Protein AF-A0A564Z8W0-F1 (afdb_monomer)

InterPro domains:
  IPR002129 Pyridoxal phosphate-dependent decarboxylase, major domain [PF00282] (2-119)
  IPR010977 Aromatic-L-amino-acid decarboxylase [PR00800] (13-31)
  IPR010977 Aromatic-L-amino-acid decarboxylase [PR00800] (32-51)
  IPR010977 Aromatic-L-amino-acid decarboxylase [PR00800] (58-78)
  IPR010977 Aromatic-L-amino-acid decarboxylase [PTHR11999] (2-118)
  IPR015421 Pyridoxal phosphate-dependent transferase, major domain [G3DSA:3.40.640.10] (1-120)
  IPR015424 Pyridoxal phosphate-dependent transferase [SSF53383] (3-118)

Mean predicted aligned error: 4.99 Å

Structure (mmCIF, N/CA/C/O backbone):
data_AF-A0A564Z8W0-F1
#
_entry.id   AF-A0A564Z8W0-F1
#
loop_
_atom_site.group_PDB
_atom_site.id
_atom_site.type_symbol
_atom_site.label_atom_id
_atom_site.label_alt_id
_atom_site.label_comp_id
_atom_site.label_asym_id
_atom_site.label_entity_id
_atom_site.label_seq_id
_atom_site.pdbx_PDB_ins_code
_atom_site.Cartn_x
_atom_site.Cartn_y
_atom_site.Cartn_z
_atom_site.occupancy
_atom_site.B_iso_or_equiv
_atom_site.auth_seq_id
_atom_site.auth_comp_id
_atom_site.auth_asym_id
_atom_site.auth_atom_id
_atom_site.pdbx_PDB_model_num
ATOM 1 N N . MET A 1 1 ? 12.870 -10.697 -5.548 1.00 51.97 1 MET A N 1
ATOM 2 C CA . MET A 1 1 ? 14.106 -10.660 -6.359 1.00 51.97 1 MET A CA 1
ATOM 3 C C . MET A 1 1 ? 13.708 -10.503 -7.812 1.00 51.97 1 MET A C 1
ATOM 5 O O . MET A 1 1 ? 12.749 -11.142 -8.235 1.00 51.97 1 MET A O 1
ATOM 9 N N . ALA A 1 2 ? 14.369 -9.598 -8.530 1.00 66.94 2 ALA A N 1
ATOM 10 C CA . ALA A 1 2 ? 14.148 -9.385 -9.953 1.00 66.94 2 ALA A CA 1
ATOM 11 C C . ALA A 1 2 ? 14.567 -10.643 -10.729 1.00 66.94 2 ALA A C 1
ATOM 13 O O . ALA A 1 2 ? 15.751 -10.942 -10.829 1.00 66.94 2 ALA A O 1
ATOM 14 N N . ASN A 1 3 ? 13.595 -11.393 -11.253 1.00 87.81 3 ASN A N 1
ATOM 15 C CA . ASN A 1 3 ? 13.844 -12.664 -11.947 1.00 87.81 3 ASN A CA 1
ATOM 16 C C . ASN A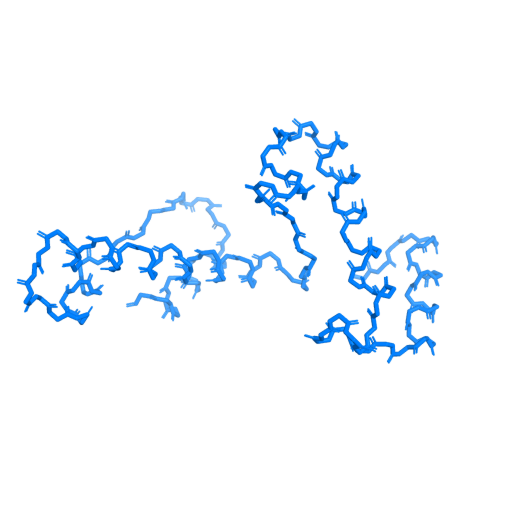 1 3 ? 13.816 -12.526 -13.480 1.00 87.81 3 ASN A C 1
A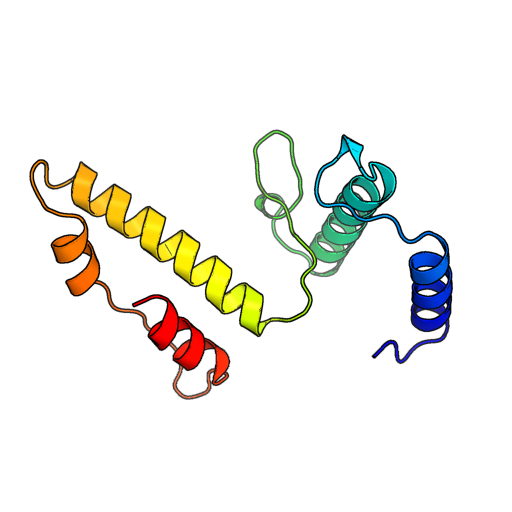TOM 18 O O . ASN A 1 3 ? 13.776 -13.525 -14.192 1.00 87.81 3 ASN A O 1
ATOM 22 N N . SER A 1 4 ? 13.811 -11.297 -13.999 1.00 95.81 4 SER A N 1
ATOM 23 C CA . SER A 1 4 ? 13.857 -11.012 -15.433 1.00 95.81 4 SER A CA 1
ATOM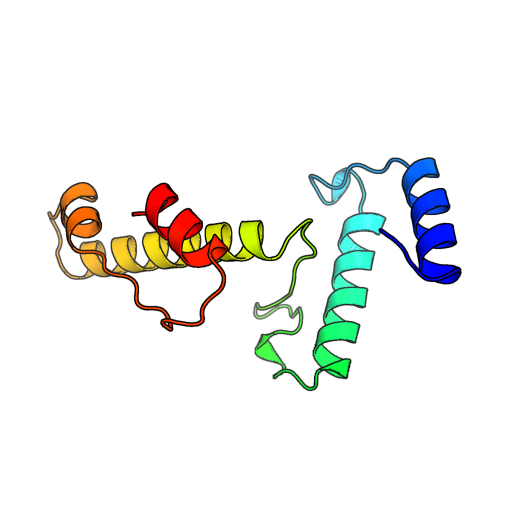 24 C C . SER A 1 4 ? 14.987 -10.034 -15.745 1.00 95.81 4 SER A C 1
ATOM 26 O O . SER A 1 4 ? 15.262 -9.128 -14.959 1.00 95.81 4 SER A O 1
ATOM 28 N N . TYR A 1 5 ? 15.623 -10.191 -16.910 1.00 96.19 5 TYR A N 1
ATOM 29 C CA . TYR A 1 5 ? 16.673 -9.283 -17.386 1.00 96.19 5 TYR A CA 1
ATOM 30 C C . TYR A 1 5 ? 16.307 -7.790 -17.277 1.00 96.19 5 TYR A C 1
ATOM 32 O O . TYR A 1 5 ? 17.097 -7.049 -16.693 1.00 96.19 5 TYR A O 1
ATOM 40 N N . PRO A 1 6 ? 15.125 -7.321 -17.740 1.00 95.75 6 PRO A N 1
ATOM 41 C CA . PRO A 1 6 ? 14.767 -5.909 -17.601 1.00 95.75 6 PRO A CA 1
ATOM 42 C C . PRO A 1 6 ? 14.630 -5.467 -16.140 1.00 95.75 6 PRO A C 1
ATOM 44 O O . PRO A 1 6 ? 15.027 -4.352 -15.812 1.00 95.75 6 PRO A O 1
ATOM 47 N N . ALA A 1 7 ? 14.124 -6.328 -15.251 1.00 93.88 7 ALA A N 1
ATOM 48 C CA . ALA A 1 7 ? 14.005 -5.995 -13.835 1.00 93.88 7 ALA A CA 1
ATOM 49 C C . ALA A 1 7 ? 15.381 -5.894 -13.155 1.00 93.88 7 ALA A C 1
ATOM 51 O O . ALA A 1 7 ? 15.589 -4.999 -12.344 1.00 93.88 7 ALA A O 1
ATOM 52 N N . VAL A 1 8 ? 16.335 -6.758 -13.521 1.00 95.25 8 VAL A N 1
ATOM 53 C CA . VAL A 1 8 ? 17.717 -6.687 -13.014 1.00 95.25 8 VAL A CA 1
ATOM 54 C C . VAL A 1 8 ? 18.405 -5.404 -13.486 1.00 95.25 8 VAL A C 1
ATOM 56 O O . VAL A 1 8 ? 19.016 -4.704 -12.685 1.00 95.25 8 VAL A O 1
ATOM 59 N N . CYS A 1 9 ? 18.277 -5.044 -14.768 1.00 95.69 9 CYS A N 1
ATOM 60 C CA . CYS A 1 9 ? 18.831 -3.788 -15.280 1.00 95.69 9 CYS A CA 1
ATOM 61 C C . CYS A 1 9 ? 18.210 -2.560 -14.597 1.00 95.69 9 CYS A C 1
ATOM 63 O O . CYS A 1 9 ? 18.934 -1.630 -14.243 1.00 95.69 9 CYS A O 1
ATOM 65 N N . ALA A 1 10 ? 16.890 -2.563 -14.385 1.00 92.62 10 ALA A N 1
ATOM 66 C CA . ALA A 1 10 ? 16.201 -1.490 -13.674 1.00 92.62 10 ALA A CA 1
ATOM 67 C C . ALA A 1 10 ? 16.694 -1.352 -12.225 1.00 92.62 10 ALA A C 1
ATOM 69 O O . ALA A 1 10 ? 16.921 -0.233 -11.772 1.00 92.62 10 ALA A O 1
ATOM 70 N N . ASP A 1 11 ? 16.923 -2.468 -11.526 1.00 92.56 11 ASP A N 1
ATOM 71 C CA . ASP A 1 11 ? 17.442 -2.479 -10.154 1.00 92.56 11 ASP A CA 1
ATOM 72 C C . ASP A 1 11 ? 18.877 -1.925 -10.064 1.00 92.56 11 ASP A C 1
ATOM 74 O O . ASP A 1 11 ? 19.178 -1.104 -9.195 1.00 92.56 11 ASP A O 1
ATOM 78 N N . ILE A 1 12 ? 19.748 -2.282 -11.020 1.00 94.62 12 ILE A N 1
ATOM 79 C CA . ILE A 1 12 ? 21.111 -1.729 -11.130 1.00 94.62 12 ILE A CA 1
ATOM 80 C C . ILE A 1 12 ? 21.063 -0.208 -11.328 1.00 94.62 12 ILE A C 1
ATOM 82 O O . ILE A 1 12 ? 21.777 0.529 -10.645 1.00 94.62 12 ILE A O 1
ATOM 86 N N . ILE A 1 13 ? 20.214 0.273 -12.241 1.00 92.62 13 ILE A N 1
ATOM 87 C CA . ILE A 1 13 ? 20.076 1.708 -12.528 1.00 92.62 13 ILE A CA 1
ATOM 88 C C . ILE A 1 13 ? 19.481 2.448 -11.324 1.00 92.62 13 ILE A C 1
ATOM 90 O O . ILE A 1 13 ? 20.021 3.476 -10.915 1.00 92.62 13 ILE A O 1
ATOM 94 N N . GLY A 1 14 ? 18.414 1.926 -10.715 1.00 89.62 14 GLY A N 1
ATOM 95 C CA . GLY A 1 14 ? 17.799 2.520 -9.525 1.00 89.62 14 GLY A CA 1
ATOM 96 C C . GLY A 1 14 ? 18.789 2.630 -8.362 1.00 89.62 14 GLY A C 1
ATOM 97 O O . GLY A 1 14 ? 18.921 3.690 -7.745 1.00 89.62 14 GLY A O 1
ATOM 98 N N . SER A 1 15 ? 19.574 1.573 -8.141 1.00 89.69 15 SER A N 1
ATOM 99 C CA . SER A 1 15 ? 20.642 1.535 -7.137 1.00 89.69 15 SER A CA 1
ATOM 100 C C . SER A 1 15 ? 21.797 2.497 -7.428 1.00 89.69 15 SER A C 1
ATOM 102 O O . SER A 1 15 ? 22.487 2.913 -6.494 1.00 89.69 15 SER A O 1
ATOM 104 N N . ALA A 1 16 ? 22.028 2.859 -8.694 1.00 92.44 16 ALA A N 1
ATOM 105 C CA . ALA A 1 16 ? 23.021 3.857 -9.084 1.00 92.44 16 ALA A CA 1
ATOM 106 C C . ALA A 1 16 ? 22.517 5.293 -8.862 1.00 92.44 16 ALA A C 1
ATOM 108 O O . ALA A 1 16 ? 23.279 6.137 -8.395 1.00 92.44 16 ALA A O 1
ATOM 109 N N . ILE A 1 17 ? 21.235 5.562 -9.143 1.00 88.50 17 ILE A N 1
ATOM 110 C CA . ILE A 1 17 ? 20.613 6.883 -8.943 1.00 88.50 17 ILE A CA 1
ATOM 111 C C . ILE A 1 17 ? 20.524 7.229 -7.450 1.00 88.50 17 ILE A C 1
ATOM 113 O O . ILE A 1 17 ? 20.740 8.381 -7.078 1.00 88.50 17 ILE A O 1
ATOM 117 N N . ARG A 1 18 ? 20.213 6.246 -6.590 1.00 81.25 18 ARG A N 1
ATOM 118 C CA . ARG A 1 18 ? 20.085 6.413 -5.124 1.00 81.25 18 ARG A CA 1
ATOM 119 C C . ARG A 1 18 ? 19.155 7.559 -4.698 1.00 81.25 18 ARG A C 1
ATOM 121 O O . ARG A 1 18 ? 19.357 8.178 -3.654 1.00 81.25 18 ARG A O 1
ATOM 128 N N . GLY A 1 19 ? 18.128 7.845 -5.495 1.00 79.44 19 GLY A N 1
ATOM 129 C CA . GLY A 1 19 ? 17.112 8.835 -5.152 1.00 79.44 19 GLY A CA 1
ATOM 130 C C . GLY A 1 19 ? 16.254 8.331 -3.996 1.00 79.44 19 GLY A C 1
ATOM 131 O O . GLY A 1 19 ? 15.634 7.278 -4.106 1.00 79.44 19 GLY A O 1
ATOM 132 N N . MET A 1 20 ? 16.201 9.071 -2.890 1.00 84.38 20 MET A N 1
ATOM 133 C CA . MET A 1 20 ? 15.274 8.769 -1.799 1.00 84.38 20 MET A CA 1
ATOM 134 C C . MET A 1 20 ? 14.014 9.619 -1.959 1.00 84.38 20 MET A C 1
ATOM 136 O O . MET A 1 20 ? 14.052 10.825 -1.739 1.00 84.38 20 MET A O 1
ATOM 140 N N . GLY A 1 21 ? 12.904 9.001 -2.364 1.00 85.31 21 GLY A N 1
ATOM 141 C CA . GLY A 1 21 ? 11.644 9.680 -2.689 1.00 85.31 21 GLY A CA 1
ATOM 142 C C . GLY A 1 21 ? 10.697 9.888 -1.505 1.00 85.31 21 GLY A C 1
ATOM 143 O O . GLY A 1 21 ? 9.506 9.638 -1.644 1.00 85.31 21 GLY A O 1
ATOM 144 N N . PHE A 1 22 ? 11.187 10.319 -0.335 1.00 88.69 22 PHE A N 1
ATOM 145 C CA . PHE A 1 22 ? 10.311 10.544 0.835 1.00 88.69 22 PHE A CA 1
ATOM 146 C C . PHE A 1 22 ? 9.345 11.719 0.631 1.00 88.69 22 PHE A C 1
ATOM 148 O O . PHE A 1 22 ? 8.270 11.772 1.222 1.00 88.69 22 PHE A O 1
ATOM 155 N N . THR A 1 23 ? 9.759 12.687 -0.185 1.00 91.06 23 THR A N 1
ATOM 156 C CA . THR A 1 23 ? 8.948 13.824 -0.624 1.00 91.06 23 THR A CA 1
ATOM 157 C C . THR A 1 23 ? 9.109 14.007 -2.128 1.00 91.06 23 THR A C 1
ATOM 159 O O . THR A 1 23 ? 10.150 13.656 -2.692 1.00 91.06 23 THR A O 1
ATOM 162 N N . TRP A 1 24 ? 8.130 14.635 -2.780 1.00 91.25 24 TRP A N 1
ATOM 163 C CA . TRP A 1 24 ? 8.247 14.947 -4.206 1.00 91.25 24 TRP A CA 1
ATOM 164 C C . TRP A 1 24 ? 9.514 15.767 -4.505 1.00 91.25 24 TRP A C 1
ATOM 166 O O . TRP A 1 24 ? 10.265 15.427 -5.409 1.00 91.25 24 TRP A O 1
ATOM 176 N N . ALA A 1 25 ? 9.832 16.771 -3.678 1.00 91.81 25 ALA A N 1
ATOM 177 C CA . ALA A 1 25 ? 11.012 17.620 -3.872 1.00 91.81 25 ALA A CA 1
ATOM 178 C C . ALA A 1 25 ? 12.349 16.856 -3.775 1.00 91.81 25 ALA A C 1
ATOM 180 O O . ALA A 1 25 ? 13.329 17.264 -4.390 1.00 91.81 25 ALA A O 1
ATOM 181 N N . SER A 1 26 ? 12.400 15.752 -3.020 1.00 91.00 26 SER A N 1
ATOM 182 C CA . SER A 1 26 ? 13.622 14.948 -2.871 1.00 91.00 26 SER A CA 1
ATOM 183 C C . SER A 1 26 ? 13.944 14.083 -4.092 1.00 91.00 26 SER A C 1
ATOM 185 O O . SER A 1 26 ? 15.114 13.851 -4.388 1.00 91.00 26 SER A O 1
ATOM 187 N N . SER A 1 27 ? 12.926 13.622 -4.825 1.00 88.75 27 SER A N 1
ATOM 188 C CA . SER A 1 27 ? 13.115 12.900 -6.083 1.00 88.75 27 SER A CA 1
ATOM 189 C C . SER A 1 27 ? 11.826 12.928 -6.918 1.00 88.75 27 SER A C 1
ATOM 191 O O . SER A 1 27 ? 11.063 11.958 -6.885 1.00 88.75 27 SER A O 1
ATOM 193 N N . PRO A 1 28 ? 11.583 14.005 -7.694 1.00 91.50 28 PRO A N 1
ATOM 194 C CA . PRO A 1 28 ? 10.360 14.147 -8.490 1.00 91.50 28 PRO A CA 1
ATOM 195 C C . PRO A 1 28 ? 10.162 12.974 -9.451 1.00 91.50 28 PRO A C 1
ATOM 197 O O . PRO A 1 28 ? 9.077 12.411 -9.553 1.00 91.50 28 PRO A O 1
ATOM 200 N N . VAL A 1 29 ? 11.264 12.545 -10.076 1.00 90.94 29 VAL A N 1
ATOM 201 C CA . VAL A 1 29 ? 11.295 11.434 -11.034 1.00 90.94 29 VAL A CA 1
ATOM 202 C C . VAL A 1 29 ? 10.812 10.129 -10.403 1.00 90.94 29 VAL A C 1
ATOM 204 O O . VAL A 1 29 ? 10.078 9.392 -11.052 1.00 90.94 29 VAL A O 1
ATOM 207 N N . SER A 1 30 ? 11.181 9.842 -9.150 1.00 89.44 30 SER A N 1
ATOM 208 C CA . SER A 1 30 ? 10.761 8.599 -8.488 1.00 89.44 30 SER A CA 1
ATOM 209 C C . SER A 1 30 ? 9.248 8.580 -8.263 1.00 89.44 30 SER A C 1
ATOM 211 O O . SER A 1 30 ? 8.589 7.599 -8.596 1.00 89.44 30 SER A O 1
ATOM 213 N N . THR A 1 31 ? 8.686 9.687 -7.770 1.00 91.12 31 THR A N 1
ATOM 214 C CA . THR A 1 31 ? 7.245 9.808 -7.506 1.00 91.12 31 THR A CA 1
ATOM 215 C C . THR A 1 31 ? 6.416 9.829 -8.796 1.00 91.12 31 THR A C 1
ATOM 217 O O . THR A 1 31 ? 5.384 9.167 -8.879 1.00 91.12 31 THR A O 1
ATOM 220 N N . GLU A 1 32 ? 6.853 10.558 -9.826 1.00 93.50 32 GLU A N 1
ATOM 221 C CA . GLU A 1 32 ? 6.131 10.648 -11.104 1.00 93.50 32 GLU A CA 1
ATOM 222 C C . GLU A 1 32 ? 6.195 9.344 -11.906 1.00 93.50 32 GLU A C 1
ATOM 224 O O . GLU A 1 32 ? 5.206 8.942 -12.524 1.00 93.50 32 GLU A O 1
ATOM 229 N N . LEU A 1 33 ? 7.329 8.639 -11.871 1.00 93.62 33 LEU A N 1
ATOM 230 C CA . LEU A 1 33 ? 7.448 7.337 -12.521 1.00 93.62 33 LEU A CA 1
ATOM 231 C C . LEU A 1 33 ? 6.516 6.310 -11.870 1.00 93.62 33 LEU A C 1
ATOM 233 O O . LEU A 1 33 ? 5.823 5.576 -12.576 1.00 93.62 33 LEU A O 1
ATOM 237 N N . GLU A 1 34 ? 6.459 6.283 -10.539 1.00 93.94 34 GLU A N 1
ATOM 238 C CA . GLU A 1 34 ? 5.555 5.401 -9.801 1.00 93.94 34 GLU A CA 1
ATOM 239 C C . GLU A 1 34 ? 4.086 5.673 -10.152 1.00 93.94 34 GLU A C 1
ATOM 241 O O . GLU A 1 34 ? 3.342 4.736 -10.451 1.00 93.94 34 GLU A O 1
ATOM 246 N N . TYR A 1 35 ? 3.690 6.948 -10.219 1.00 93.19 35 TYR A N 1
ATOM 247 C CA . TYR A 1 35 ? 2.352 7.383 -10.633 1.00 93.19 35 TYR A CA 1
ATOM 248 C C . TYR A 1 35 ? 1.955 6.818 -12.008 1.00 93.19 35 TYR A C 1
ATOM 250 O O . TYR A 1 35 ? 0.860 6.282 -12.197 1.00 93.19 35 TYR A O 1
ATOM 258 N N . VAL A 1 36 ? 2.848 6.922 -12.997 1.00 95.12 36 VAL A N 1
ATOM 259 C CA . VAL A 1 36 ? 2.567 6.475 -14.370 1.00 95.12 36 VAL A CA 1
ATOM 260 C C . VAL A 1 36 ? 2.518 4.949 -14.458 1.00 95.12 36 VAL A C 1
ATOM 262 O O . VAL A 1 36 ? 1.582 4.394 -15.040 1.00 95.12 36 VAL A O 1
ATOM 265 N N . 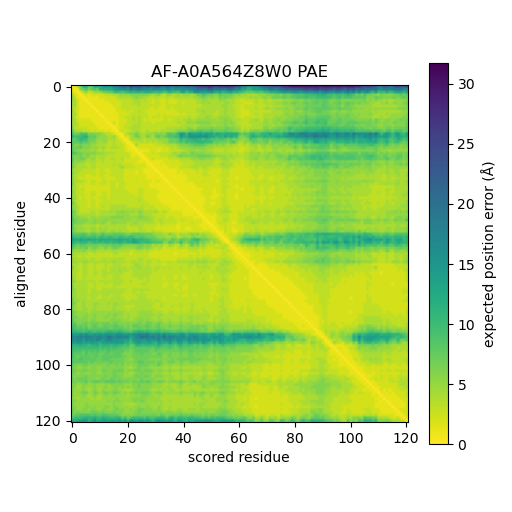VAL A 1 37 ? 3.492 4.260 -13.861 1.00 96.00 37 VAL A N 1
ATOM 266 C CA . VAL A 1 37 ? 3.610 2.796 -13.938 1.00 96.00 37 VAL A CA 1
ATOM 267 C C . VAL A 1 37 ? 2.457 2.100 -13.213 1.00 96.00 37 VAL A C 1
ATOM 269 O O . VAL A 1 37 ? 1.909 1.122 -13.723 1.00 96.00 37 VAL A O 1
ATOM 272 N N . THR A 1 38 ? 2.029 2.613 -12.060 1.00 95.81 38 THR A N 1
ATOM 273 C CA . THR A 1 38 ? 0.872 2.069 -11.327 1.00 95.81 38 THR A CA 1
ATOM 274 C C . THR A 1 38 ? -0.439 2.277 -12.086 1.00 95.81 38 THR A C 1
ATOM 276 O O . THR A 1 38 ? -1.266 1.366 -12.124 1.00 95.81 38 THR A O 1
ATOM 279 N N . ASN A 1 39 ? -0.611 3.406 -12.784 1.00 95.25 39 ASN A N 1
ATOM 280 C CA . ASN A 1 39 ? -1.740 3.605 -13.697 1.00 95.25 39 ASN A CA 1
ATOM 281 C C . ASN A 1 39 ? -1.716 2.625 -14.876 1.00 95.25 39 ASN A C 1
ATOM 283 O O . ASN A 1 39 ? -2.764 2.103 -15.259 1.00 95.25 39 ASN A O 1
ATOM 287 N N . TRP A 1 40 ? -0.545 2.355 -15.462 1.00 96.44 40 TRP A N 1
ATOM 288 C CA . TRP A 1 40 ? -0.419 1.332 -16.502 1.00 96.44 40 TRP A CA 1
ATOM 289 C C . TRP A 1 40 ? -0.803 -0.048 -15.976 1.00 96.44 40 TRP A C 1
ATOM 291 O O . TRP A 1 40 ? -1.579 -0.744 -16.627 1.00 96.44 40 TRP A O 1
ATOM 301 N N . LEU A 1 41 ? -0.335 -0.418 -14.782 1.00 96.25 41 LEU A N 1
ATOM 302 C CA . LEU A 1 41 ? -0.679 -1.689 -14.150 1.00 96.25 41 LEU A CA 1
ATOM 303 C C . LEU A 1 41 ? -2.188 -1.810 -13.893 1.00 96.25 41 LEU A C 1
ATOM 305 O O . LEU A 1 41 ? -2.788 -2.822 -14.245 1.00 96.25 41 LEU A O 1
ATOM 309 N N . ALA A 1 42 ? -2.816 -0.773 -13.337 1.00 95.44 42 ALA A N 1
ATOM 310 C CA . ALA A 1 42 ? -4.255 -0.757 -13.087 1.00 95.44 42 ALA A CA 1
ATOM 311 C C . ALA A 1 42 ? -5.068 -0.940 -14.382 1.00 95.44 42 ALA A C 1
ATOM 313 O O . ALA A 1 42 ? -6.014 -1.728 -14.407 1.00 95.44 42 ALA A O 1
ATOM 314 N N . LYS A 1 43 ? -4.651 -0.289 -15.477 1.00 95.62 43 LYS A N 1
ATOM 315 C CA . LYS A 1 43 ? -5.262 -0.465 -16.805 1.00 95.62 43 LYS A CA 1
ATOM 316 C C . LYS A 1 43 ? -5.054 -1.873 -17.364 1.00 95.62 43 LYS A C 1
ATOM 318 O O . LYS A 1 43 ? -5.996 -2.447 -17.896 1.00 95.62 43 LYS A O 1
ATOM 323 N N . MET A 1 44 ? -3.857 -2.450 -17.224 1.00 97.00 44 MET A N 1
ATOM 324 C CA . MET A 1 44 ? -3.573 -3.824 -17.668 1.00 97.00 44 MET A CA 1
ATOM 325 C C . MET A 1 44 ? -4.411 -4.867 -16.920 1.00 97.00 44 MET A C 1
ATOM 327 O O . MET A 1 44 ? -4.796 -5.875 -17.505 1.00 97.00 44 MET A O 1
ATOM 331 N N . LEU A 1 45 ? -4.712 -4.618 -15.643 1.00 96.75 45 LEU A N 1
ATOM 332 C CA . LEU A 1 45 ? -5.576 -5.468 -14.820 1.00 96.75 45 LEU A CA 1
ATOM 333 C C . LEU A 1 45 ? -7.077 -5.228 -15.060 1.00 96.75 45 LEU A C 1
ATOM 335 O O . LEU A 1 45 ? -7.897 -5.939 -14.484 1.00 96.75 45 LEU A O 1
ATOM 339 N N . GLY A 1 46 ? -7.449 -4.237 -15.878 1.00 95.81 46 GLY A N 1
ATOM 340 C CA . GLY A 1 46 ? -8.847 -3.878 -16.126 1.00 95.81 46 GLY A CA 1
ATOM 341 C C . GLY A 1 46 ? -9.562 -3.326 -14.889 1.00 95.81 46 GLY A C 1
ATOM 342 O O . GLY A 1 46 ? -10.766 -3.530 -14.736 1.00 95.81 46 GLY A O 1
ATOM 343 N N . LEU A 1 47 ? -8.832 -2.670 -13.980 1.00 95.25 47 LEU A N 1
ATOM 344 C CA . LEU A 1 47 ? -9.431 -2.084 -12.783 1.00 95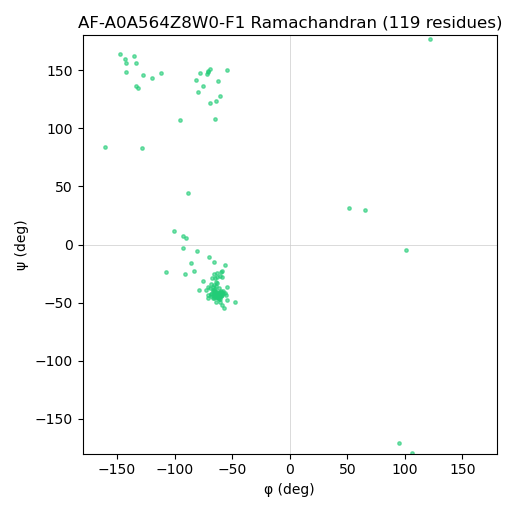.25 47 LEU A CA 1
ATOM 345 C C . LEU A 1 47 ? -10.292 -0.858 -13.133 1.00 95.25 47 LEU A C 1
ATOM 347 O O . LEU A 1 47 ? -9.958 -0.123 -14.063 1.00 95.25 47 LEU A O 1
ATOM 351 N N . PRO A 1 48 ? -11.369 -0.596 -12.368 1.00 93.50 48 PRO A N 1
ATOM 352 C CA . PRO A 1 48 ? -12.169 0.615 -12.516 1.00 93.50 48 PRO A CA 1
ATOM 353 C C . PRO A 1 48 ? -11.356 1.913 -12.420 1.00 93.50 48 PRO A C 1
ATOM 355 O O . PRO A 1 48 ? -10.407 2.007 -11.639 1.00 93.50 48 PRO A O 1
ATOM 358 N N . ASP A 1 49 ? -11.812 2.956 -13.117 1.00 91.88 49 ASP A N 1
ATOM 359 C CA . ASP A 1 49 ? -11.098 4.237 -13.226 1.00 91.88 49 ASP A CA 1
ATOM 360 C C . ASP A 1 49 ? -10.846 4.943 -11.886 1.00 91.88 49 ASP A C 1
ATOM 362 O O . ASP A 1 49 ? -9.893 5.705 -11.766 1.00 91.88 49 ASP A O 1
ATOM 366 N N . PHE A 1 50 ? -11.641 4.669 -10.848 1.00 92.81 50 PHE A N 1
ATOM 367 C CA . PHE A 1 50 ? -11.423 5.253 -9.519 1.00 92.81 50 PHE A CA 1
ATOM 368 C C . PHE A 1 50 ? -10.172 4.708 -8.799 1.00 92.81 50 PHE A C 1
ATOM 370 O O . PHE A 1 50 ? -9.774 5.261 -7.774 1.00 92.81 50 PHE A O 1
ATOM 377 N N . TYR A 1 51 ? -9.548 3.638 -9.310 1.00 93.38 51 TYR A N 1
ATOM 378 C CA . TYR A 1 51 ? -8.227 3.177 -8.865 1.00 93.38 51 TYR A CA 1
ATOM 379 C C . TYR A 1 51 ? -7.076 3.878 -9.589 1.00 93.38 51 TYR A C 1
ATOM 381 O O . TYR A 1 51 ? -5.939 3.819 -9.120 1.00 93.38 51 TYR A O 1
ATOM 389 N N . LEU A 1 52 ? -7.346 4.542 -10.714 1.00 94.25 52 LEU A N 1
ATOM 390 C CA . LEU A 1 52 ? -6.341 5.336 -11.404 1.00 94.25 52 LEU A CA 1
ATOM 391 C C . LEU A 1 52 ? -6.056 6.598 -10.599 1.00 94.25 52 LEU A C 1
ATOM 393 O O . LEU A 1 52 ? -6.934 7.179 -9.962 1.00 94.25 52 LEU A O 1
ATOM 397 N N . HIS A 1 53 ? -4.814 7.052 -10.662 1.00 92.50 53 HIS A N 1
ATOM 398 C CA . HIS A 1 53 ? -4.482 8.363 -10.153 1.00 92.50 53 HIS A CA 1
ATOM 399 C C . HIS A 1 53 ? -5.213 9.415 -10.983 1.00 92.50 53 HIS A C 1
ATOM 401 O O . HIS A 1 53 ? -5.055 9.480 -12.206 1.00 92.50 53 HIS A O 1
ATOM 407 N N . SER A 1 54 ?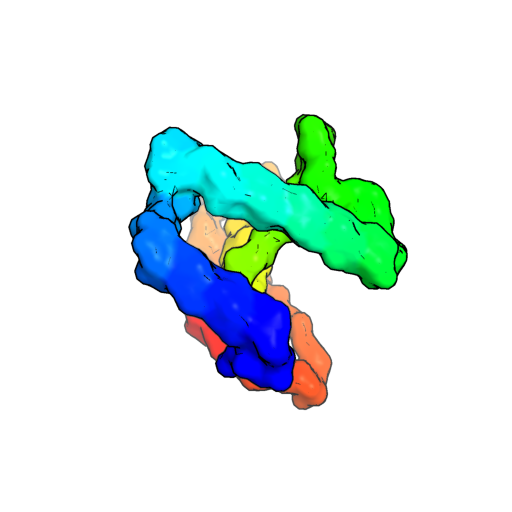 -5.999 10.248 -10.306 1.00 88.06 54 SER A N 1
ATOM 408 C CA . SER A 1 54 ? -6.748 11.338 -10.915 1.00 88.06 54 SER A CA 1
ATOM 409 C C . SER A 1 54 ? -6.768 12.560 -9.990 1.00 88.06 54 SER A C 1
ATOM 411 O O . SER A 1 54 ? -6.596 12.411 -8.777 1.00 88.06 54 SER A O 1
ATOM 413 N N . PRO A 1 55 ? -7.032 13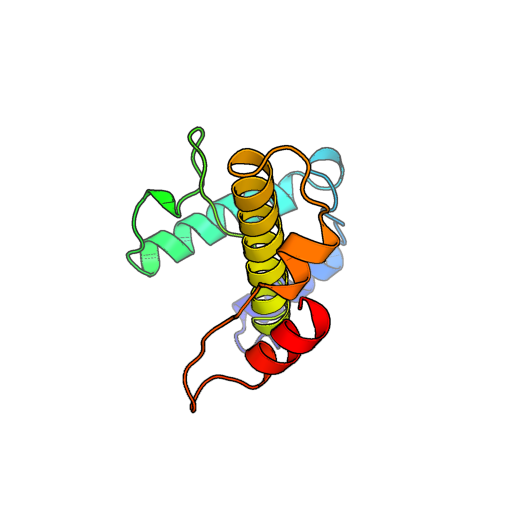.769 -10.518 1.00 83.56 55 PRO A N 1
ATOM 414 C CA . PRO A 1 55 ? -7.236 14.958 -9.686 1.00 83.56 55 PRO A CA 1
ATOM 415 C C . PRO A 1 55 ? -8.393 14.818 -8.682 1.00 83.56 55 PRO A C 1
ATOM 417 O O . PRO A 1 55 ? -8.409 15.504 -7.666 1.00 83.56 55 PRO A O 1
ATOM 420 N N . ASN A 1 56 ? -9.345 13.917 -8.949 1.00 81.00 56 ASN A N 1
ATOM 421 C CA . ASN A 1 56 ? -10.533 13.687 -8.124 1.00 81.00 56 ASN A CA 1
ATOM 422 C C . ASN A 1 56 ? -10.312 12.620 -7.031 1.00 81.00 56 ASN A C 1
ATOM 424 O O . ASN A 1 56 ? -11.256 12.255 -6.331 1.00 81.00 56 ASN A O 1
ATOM 428 N N . GLY A 1 57 ? -9.079 12.122 -6.879 1.00 82.44 57 GLY A N 1
ATOM 429 C CA . GLY A 1 57 ? -8.701 11.071 -5.933 1.00 82.44 57 GLY A CA 1
ATOM 430 C C . GLY A 1 57 ? -8.429 9.722 -6.604 1.00 82.44 57 GLY A C 1
ATOM 431 O O . GLY A 1 57 ? -8.495 9.595 -7.828 1.00 82.44 57 GLY A O 1
ATOM 432 N N . GLY A 1 58 ? -8.098 8.721 -5.785 1.00 88.19 58 GLY A N 1
ATOM 433 C CA . GLY A 1 58 ? -7.659 7.398 -6.239 1.00 88.19 58 GLY A CA 1
ATOM 434 C C . GLY A 1 58 ? -6.137 7.266 -6.307 1.00 88.19 58 GLY A C 1
ATOM 435 O O . GLY A 1 58 ? -5.404 8.134 -5.827 1.00 88.19 58 GLY A O 1
ATOM 436 N N . GLY A 1 59 ? -5.676 6.163 -6.890 1.00 92.81 59 GLY A N 1
ATOM 437 C CA . GLY A 1 59 ? -4.263 5.871 -7.094 1.00 92.81 59 GLY A CA 1
ATOM 438 C C . GLY A 1 59 ? -3.792 4.573 -6.447 1.00 92.81 59 GLY A C 1
ATOM 439 O O . GLY A 1 59 ? -4.529 3.862 -5.761 1.00 92.81 59 GLY A O 1
ATOM 440 N N . GLY A 1 60 ? -2.524 4.274 -6.690 1.00 92.62 60 GLY A N 1
ATOM 441 C CA . GLY A 1 60 ? -1.832 3.069 -6.269 1.00 92.62 60 GLY A CA 1
ATOM 442 C C . GLY A 1 60 ? -0.404 3.406 -5.869 1.00 92.62 60 GLY A C 1
ATOM 443 O O . GLY A 1 60 ? 0.197 4.328 -6.404 1.00 92.62 60 GLY A O 1
ATOM 444 N N . VAL A 1 61 ? 0.129 2.658 -4.914 1.00 94.12 61 VAL A N 1
ATOM 445 C CA . VAL A 1 61 ? 1.468 2.881 -4.366 1.00 94.12 61 VAL A CA 1
ATOM 446 C C . VAL A 1 61 ? 2.215 1.554 -4.322 1.00 94.12 61 VAL A C 1
ATOM 448 O O . VAL A 1 61 ? 1.666 0.521 -3.921 1.00 94.12 61 VAL A O 1
ATOM 451 N N . VAL A 1 62 ? 3.467 1.572 -4.759 1.00 93.06 62 VAL A N 1
ATOM 452 C CA . VAL A 1 62 ? 4.369 0.428 -4.727 1.00 93.06 62 VAL A CA 1
ATOM 453 C C . VAL A 1 62 ? 4.923 0.296 -3.320 1.00 93.06 62 VAL A C 1
ATOM 455 O O . VAL A 1 62 ? 5.394 1.245 -2.707 1.00 93.06 62 VAL A O 1
ATOM 458 N N . ASN A 1 63 ? 4.870 -0.918 -2.795 1.00 91.75 63 ASN A N 1
ATOM 459 C CA . ASN A 1 63 ? 5.407 -1.224 -1.485 1.00 91.75 63 ASN A CA 1
ATOM 460 C C . ASN A 1 63 ? 6.204 -2.514 -1.529 1.00 91.75 63 ASN A C 1
ATOM 462 O O . ASN A 1 63 ? 6.038 -3.331 -2.436 1.00 91.75 63 ASN A O 1
ATOM 466 N N . THR A 1 64 ? 7.032 -2.709 -0.510 1.00 91.75 64 THR A N 1
ATOM 467 C CA . THR A 1 64 ? 7.943 -3.847 -0.433 1.00 91.75 64 THR A CA 1
ATOM 468 C C . THR A 1 64 ? 7.184 -5.168 -0.396 1.00 91.75 64 THR A C 1
ATOM 470 O O . THR A 1 64 ? 7.590 -6.131 -1.047 1.00 91.75 64 THR A O 1
ATOM 473 N N . THR A 1 65 ? 6.079 -5.237 0.358 1.00 94.69 65 THR A N 1
ATOM 474 C CA . THR A 1 65 ? 5.310 -6.480 0.511 1.00 94.69 65 THR A CA 1
ATOM 475 C C . THR A 1 65 ? 3.794 -6.278 0.568 1.00 94.69 65 THR A C 1
ATOM 477 O O . THR A 1 65 ? 3.275 -5.245 1.001 1.00 94.69 65 THR A O 1
ATOM 480 N N . CYS A 1 66 ? 3.051 -7.333 0.215 1.00 92.75 66 CYS A N 1
ATOM 481 C CA . CYS A 1 66 ? 1.600 -7.398 0.422 1.00 92.75 66 CYS A CA 1
ATOM 482 C C . CYS A 1 66 ? 1.215 -7.388 1.916 1.00 92.75 66 CYS A C 1
ATOM 484 O O . CYS A 1 66 ? 0.140 -6.912 2.284 1.00 92.75 66 CYS A O 1
ATOM 486 N N . SER A 1 67 ? 2.090 -7.897 2.790 1.00 94.44 67 SER A N 1
ATOM 487 C CA . SER A 1 67 ? 1.865 -7.923 4.239 1.00 94.44 67 SER A CA 1
ATOM 488 C C . SER A 1 67 ? 1.831 -6.515 4.835 1.00 94.44 67 SER A C 1
ATOM 490 O O . SER A 1 67 ? 0.923 -6.205 5.602 1.00 94.44 67 SER A O 1
ATOM 492 N N . GLU A 1 68 ? 2.758 -5.640 4.433 1.00 94.12 68 GLU A N 1
ATOM 493 C CA . GLU A 1 68 ? 2.733 -4.216 4.804 1.00 94.12 68 GLU A CA 1
ATOM 494 C C . GLU A 1 68 ? 1.433 -3.546 4.345 1.00 94.12 68 GLU A C 1
ATOM 496 O O . GLU A 1 68 ? 0.809 -2.813 5.108 1.00 94.12 68 GLU A O 1
ATOM 501 N N . GLN A 1 69 ? 0.956 -3.880 3.144 1.00 94.62 69 GLN A N 1
ATOM 502 C CA . GLN A 1 69 ? -0.279 -3.313 2.586 1.00 94.62 69 GLN A CA 1
ATOM 503 C C . GLN A 1 69 ? -1.523 -3.752 3.325 1.00 94.62 69 GLN A C 1
ATOM 505 O O . GLN A 1 69 ? -2.450 -2.961 3.504 1.00 94.62 69 GLN A O 1
ATOM 510 N N . THR A 1 70 ? -1.518 -4.979 3.827 1.00 95.12 70 THR A N 1
ATOM 511 C CA . THR A 1 70 ? -2.575 -5.461 4.710 1.00 95.12 70 THR A CA 1
ATOM 512 C C . THR A 1 70 ? -2.620 -4.630 5.998 1.00 95.12 70 THR A C 1
ATOM 514 O O . THR A 1 70 ? -3.693 -4.186 6.402 1.00 95.12 70 THR A O 1
ATOM 517 N N . ILE A 1 71 ? -1.462 -4.351 6.609 1.00 95.50 71 ILE A N 1
ATOM 518 C CA . ILE A 1 71 ? -1.358 -3.537 7.832 1.00 95.50 71 ILE A CA 1
ATOM 519 C C . ILE A 1 71 ? -1.821 -2.099 7.570 1.00 95.50 71 ILE A C 1
ATOM 521 O O . ILE A 1 71 ? -2.660 -1.592 8.312 1.00 95.50 71 ILE A O 1
ATOM 525 N N . ILE A 1 72 ? -1.324 -1.458 6.508 1.00 95.44 72 ILE A N 1
ATOM 526 C CA . ILE A 1 72 ? -1.659 -0.067 6.159 1.00 95.44 72 ILE A CA 1
ATOM 527 C C . ILE A 1 72 ? -3.158 0.072 5.874 1.00 95.44 72 ILE A C 1
ATOM 529 O O . ILE A 1 72 ? -3.814 0.976 6.398 1.00 95.44 72 ILE A O 1
ATOM 533 N N . THR A 1 73 ? -3.727 -0.861 5.108 1.00 94.62 73 THR A N 1
ATOM 534 C CA . THR A 1 73 ? -5.160 -0.862 4.780 1.00 94.62 73 THR A CA 1
ATOM 535 C C . THR A 1 73 ? -6.010 -1.032 6.037 1.00 94.62 73 THR A C 1
ATOM 537 O O . THR A 1 73 ? -6.983 -0.302 6.233 1.00 94.62 73 THR A O 1
ATOM 540 N N . MET A 1 74 ? -5.629 -1.951 6.927 1.00 95.44 74 MET A N 1
ATOM 541 C CA . MET A 1 74 ? -6.343 -2.188 8.179 1.00 95.44 74 MET A CA 1
ATOM 542 C C . MET A 1 74 ? -6.258 -0.985 9.127 1.00 95.44 74 MET A C 1
ATOM 544 O O . MET A 1 74 ? -7.264 -0.603 9.726 1.00 95.44 74 MET A O 1
ATOM 548 N N . MET A 1 75 ? -5.100 -0.326 9.205 1.00 95.69 75 MET A N 1
ATOM 549 C CA . MET A 1 75 ? -4.909 0.897 9.987 1.00 95.69 75 MET A CA 1
ATOM 550 C C . MET A 1 75 ? -5.786 2.047 9.469 1.00 95.69 75 MET A C 1
ATOM 552 O O . MET A 1 75 ? -6.447 2.736 10.254 1.00 95.69 75 MET A O 1
ATOM 556 N N . ALA A 1 76 ? -5.843 2.233 8.147 1.00 95.12 76 ALA A N 1
ATOM 557 C CA . ALA A 1 76 ? -6.706 3.227 7.516 1.00 95.12 76 ALA A CA 1
ATOM 558 C C . ALA A 1 76 ? -8.195 2.931 7.778 1.00 95.12 76 ALA A C 1
ATOM 560 O O . ALA A 1 76 ? -8.949 3.828 8.171 1.00 95.12 76 ALA A O 1
ATOM 561 N N . ALA A 1 77 ? -8.612 1.668 7.637 1.00 95.06 77 ALA A N 1
ATOM 562 C CA . ALA A 1 77 ? -9.979 1.225 7.902 1.00 95.06 77 ALA A CA 1
ATOM 563 C C . ALA A 1 77 ? -10.382 1.420 9.373 1.00 95.06 77 ALA A C 1
ATOM 565 O O . ALA A 1 77 ? -11.471 1.931 9.652 1.00 95.06 77 ALA A O 1
ATOM 566 N N . ARG A 1 78 ? -9.492 1.090 10.316 1.00 94.81 78 ARG A N 1
ATOM 567 C CA . ARG A 1 78 ? -9.664 1.349 11.750 1.00 94.81 78 ARG A CA 1
ATOM 568 C C . ARG A 1 78 ? -9.888 2.831 12.018 1.00 94.81 78 ARG A C 1
ATOM 570 O O . ARG A 1 78 ? -10.879 3.188 12.651 1.00 94.81 78 ARG A O 1
ATOM 577 N N . ASN A 1 79 ? -8.981 3.690 11.551 1.00 94.75 79 ASN A N 1
ATOM 578 C CA . ASN A 1 79 ? -9.055 5.128 11.815 1.00 94.75 79 ASN A CA 1
ATOM 579 C C . ASN A 1 79 ? -10.357 5.717 11.266 1.00 94.75 79 ASN A C 1
ATOM 581 O O . ASN A 1 79 ? -11.057 6.430 11.982 1.00 94.75 79 ASN A O 1
ATOM 585 N N . LYS A 1 80 ? -10.740 5.332 10.043 1.00 95.38 80 LYS A N 1
ATOM 586 C CA . LYS A 1 80 ? -12.011 5.737 9.435 1.00 95.38 80 LYS A CA 1
ATOM 587 C C . LYS A 1 80 ? -13.223 5.262 10.245 1.00 95.38 80 LYS A C 1
ATOM 589 O O . LYS A 1 80 ? -14.162 6.031 10.442 1.00 95.38 80 LYS A O 1
ATOM 594 N N . SER A 1 81 ? -13.202 4.023 10.736 1.00 94.25 81 SER A N 1
ATOM 595 C CA . SER A 1 81 ? -14.299 3.439 11.521 1.00 94.25 81 SER A CA 1
ATOM 596 C C . SER A 1 81 ? -14.450 4.103 12.888 1.00 94.25 81 SER A C 1
ATOM 598 O O . SER A 1 81 ? -15.562 4.448 13.280 1.00 94.25 81 SER A O 1
ATOM 600 N N . ILE A 1 82 ? -13.336 4.365 13.577 1.00 94.12 82 ILE A N 1
ATOM 601 C CA . ILE A 1 82 ? -13.311 5.101 14.846 1.00 94.12 82 ILE A CA 1
ATOM 602 C C . ILE A 1 82 ? -13.861 6.517 14.658 1.00 94.12 82 ILE A C 1
ATOM 604 O O . ILE A 1 82 ? -14.746 6.928 15.404 1.00 94.12 82 ILE A O 1
ATOM 608 N N . SER A 1 83 ? -13.377 7.256 13.653 1.00 93.75 83 SER A N 1
ATOM 609 C CA . SER A 1 83 ? -13.865 8.611 13.368 1.00 93.75 83 SER A CA 1
ATOM 610 C C . SER A 1 83 ? -15.367 8.619 13.088 1.00 93.75 83 SER A C 1
ATOM 612 O O . SER A 1 83 ? -16.085 9.463 13.620 1.00 93.75 83 SER A O 1
ATOM 614 N N . LYS A 1 84 ? -15.863 7.639 12.320 1.00 94.44 84 LYS A N 1
ATOM 615 C CA . LYS A 1 84 ? -17.297 7.475 12.058 1.00 94.44 84 LYS A CA 1
ATOM 616 C C . LYS A 1 84 ? -18.081 7.188 13.343 1.00 94.44 84 LYS A C 1
ATOM 618 O O . LYS A 1 84 ? -19.113 7.814 13.571 1.00 94.44 84 LYS A O 1
ATOM 623 N N . TYR A 1 85 ? -17.591 6.292 14.197 1.00 93.62 85 TYR A N 1
ATOM 624 C CA . TYR A 1 85 ? -18.257 5.939 15.452 1.00 93.62 85 TYR A CA 1
ATOM 625 C C . TYR A 1 85 ? -18.363 7.132 16.412 1.00 93.62 85 TYR A C 1
ATOM 627 O O . TYR A 1 85 ? -19.443 7.388 16.942 1.00 93.62 85 TYR A O 1
ATOM 635 N N . ILE A 1 86 ? -17.277 7.895 16.576 1.00 93.06 86 ILE A N 1
ATOM 636 C CA . ILE A 1 86 ? -17.245 9.100 17.422 1.00 93.06 86 ILE A CA 1
ATOM 637 C C . ILE A 1 86 ? -18.175 10.183 16.861 1.00 93.06 86 ILE A C 1
ATOM 639 O O . ILE A 1 86 ? -18.884 10.833 17.619 1.00 93.06 86 ILE A O 1
ATOM 643 N N . SER A 1 87 ? -18.224 10.358 15.535 1.00 92.56 87 SER A N 1
ATOM 644 C CA . SER A 1 87 ? -19.139 11.332 14.922 1.00 92.56 87 SER A CA 1
ATOM 645 C C . SER A 1 87 ? -20.617 10.993 15.145 1.00 92.56 87 SER A C 1
ATOM 647 O O . SER A 1 87 ? -21.438 11.895 15.272 1.00 92.56 87 SER A O 1
ATOM 649 N N . ALA A 1 88 ? -20.952 9.701 15.227 1.00 93.31 88 ALA A N 1
ATOM 650 C CA . ALA A 1 88 ? -22.309 9.233 15.493 1.00 93.31 88 ALA A CA 1
ATOM 651 C C . ALA A 1 88 ? -22.661 9.223 16.991 1.00 93.31 88 ALA A C 1
ATOM 653 O O . ALA A 1 88 ? -23.837 9.282 17.334 1.00 93.31 88 ALA A O 1
ATOM 654 N N . ASN A 1 89 ? -21.659 9.159 17.874 1.00 90.88 89 ASN A N 1
ATOM 655 C CA . ASN A 1 89 ? -21.830 9.133 19.326 1.00 90.88 89 ASN A CA 1
ATOM 656 C C . ASN A 1 89 ? -20.940 10.212 19.971 1.00 90.88 89 ASN A C 1
ATOM 658 O O . ASN A 1 89 ? -19.821 9.935 20.414 1.00 90.88 89 ASN A O 1
ATOM 662 N N . PRO A 1 90 ? -21.405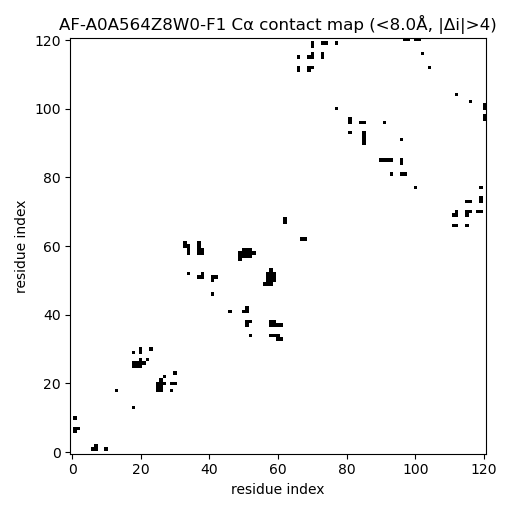 11.471 20.018 1.00 85.81 90 PRO A N 1
ATOM 663 C CA . PRO A 1 90 ? -20.651 12.544 20.651 1.00 85.81 90 PRO A CA 1
ATOM 664 C C . PRO A 1 90 ? -20.428 12.243 22.142 1.00 85.81 90 PRO A C 1
ATOM 666 O O . PRO A 1 90 ? -21.373 11.945 22.868 1.00 85.81 90 PRO A O 1
ATOM 669 N N . GLY A 1 91 ? -19.176 12.315 22.602 1.00 83.31 91 GLY A N 1
ATOM 670 C CA . GLY A 1 91 ? -18.795 12.069 24.003 1.00 83.31 91 GLY A CA 1
ATOM 671 C C . GLY A 1 91 ? -18.188 10.691 24.280 1.00 83.31 91 GLY A C 1
ATOM 672 O O . GLY A 1 91 ? -17.720 10.449 25.390 1.00 83.31 91 GLY A O 1
ATOM 673 N N . THR A 1 92 ? -18.135 9.798 23.289 1.00 85.38 92 THR A N 1
ATOM 674 C CA . THR A 1 92 ? -17.479 8.495 23.452 1.00 85.38 92 THR A CA 1
ATOM 675 C C . THR A 1 92 ? -15.964 8.588 23.287 1.00 85.38 92 THR A C 1
ATOM 677 O O . THR A 1 92 ? -15.450 9.307 22.428 1.00 85.38 92 THR A O 1
ATOM 680 N N . ASN A 1 93 ? -15.226 7.829 24.098 1.00 89.12 93 ASN A N 1
ATOM 681 C CA . ASN A 1 93 ? -13.768 7.796 24.029 1.00 89.12 93 ASN A CA 1
ATOM 682 C C . ASN A 1 93 ? -13.291 6.929 22.848 1.00 89.12 93 ASN A C 1
ATOM 684 O O . ASN A 1 93 ? -13.883 5.897 22.526 1.00 89.12 93 ASN A O 1
ATOM 688 N N . LYS A 1 94 ? -12.155 7.296 22.246 1.00 88.81 94 LYS A N 1
ATOM 689 C CA . LYS A 1 94 ? -11.501 6.533 21.174 1.00 88.81 94 LYS A CA 1
ATOM 690 C C . LYS A 1 94 ? -11.230 5.079 21.572 1.00 88.81 94 LYS A C 1
ATOM 692 O O . LYS A 1 94 ? -11.363 4.191 20.736 1.00 88.81 94 LYS A O 1
ATOM 697 N N . PHE A 1 95 ? -10.883 4.838 22.836 1.00 90.00 95 PHE A N 1
ATOM 698 C CA . PHE A 1 95 ? -10.632 3.494 23.364 1.00 90.00 95 PHE A CA 1
ATOM 699 C C . PHE A 1 95 ? -11.882 2.610 23.385 1.00 90.00 95 PHE A C 1
ATOM 701 O O . PHE A 1 95 ? -11.784 1.419 23.114 1.00 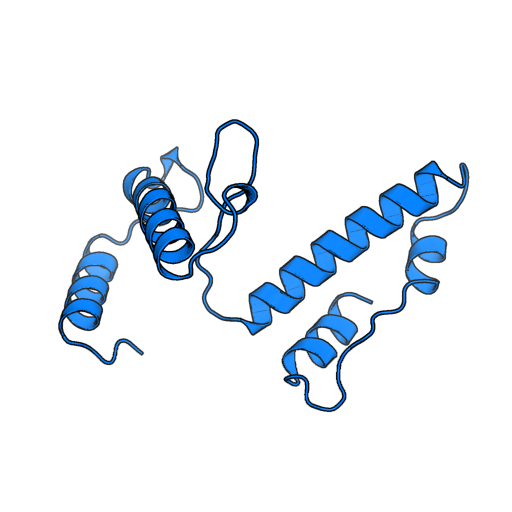90.00 95 PHE A O 1
ATOM 708 N N . GLU A 1 96 ? -13.056 3.186 23.644 1.00 91.19 96 GLU A N 1
ATOM 709 C CA . GLU A 1 96 ? -14.314 2.435 23.620 1.00 91.19 96 GLU A CA 1
ATOM 710 C C . GLU A 1 96 ? -14.729 2.091 22.186 1.00 91.19 96 GLU A C 1
ATOM 712 O O . GLU A 1 96 ? -15.188 0.987 21.909 1.00 91.19 96 GLU A O 1
ATOM 717 N N . ALA A 1 97 ? -14.525 3.018 21.245 1.00 90.44 97 ALA A N 1
ATOM 718 C CA . ALA A 1 97 ? -14.720 2.725 19.828 1.00 90.44 97 ALA A CA 1
ATOM 719 C C . ALA A 1 97 ? -13.763 1.619 19.355 1.00 90.44 97 ALA A C 1
ATOM 721 O O . ALA A 1 97 ? -14.136 0.771 18.550 1.00 90.44 97 ALA A O 1
ATOM 722 N N . PHE A 1 98 ? -12.530 1.632 19.868 1.00 92.44 98 PHE A N 1
ATOM 723 C CA . PHE A 1 98 ? -11.494 0.674 19.517 1.00 92.44 98 PHE A CA 1
ATOM 724 C C . PHE A 1 98 ? -11.791 -0.742 20.021 1.00 92.44 98 PHE A C 1
ATOM 726 O O . PHE A 1 98 ? -11.685 -1.683 19.241 1.00 92.44 98 PHE A O 1
ATOM 733 N N . SER A 1 99 ? -12.241 -0.895 21.271 1.00 92.25 99 SER A N 1
ATOM 734 C CA . SER A 1 99 ? -12.567 -2.207 21.853 1.00 92.25 99 SER A CA 1
ATOM 735 C C . SER A 1 99 ? -13.754 -2.910 21.186 1.00 92.25 99 SER A C 1
ATOM 737 O O . SER A 1 99 ? -13.949 -4.107 21.376 1.00 92.25 99 SER A O 1
ATOM 739 N N . LYS A 1 100 ? -14.548 -2.176 20.400 1.00 91.75 100 LYS A N 1
ATOM 740 C CA . LYS A 1 100 ? -15.705 -2.687 19.653 1.00 91.75 100 LYS A CA 1
ATOM 741 C C . LYS A 1 100 ? -15.369 -3.106 18.218 1.00 91.75 100 LYS A C 1
ATOM 743 O O . LYS A 1 100 ? -16.260 -3.556 17.499 1.00 91.75 100 LYS A O 1
ATOM 748 N N . LEU A 1 101 ? -14.127 -2.926 17.764 1.00 93.88 101 LEU A N 1
ATOM 749 C CA . LEU A 1 101 ? -13.741 -3.273 16.399 1.00 93.88 101 LEU A CA 1
ATOM 750 C C . LEU A 1 101 ? -13.593 -4.785 16.230 1.00 93.88 101 LEU A C 1
ATOM 752 O O . LEU A 1 101 ? -12.967 -5.463 17.038 1.00 93.88 101 LEU A O 1
ATOM 756 N N . VAL A 1 102 ? -14.125 -5.293 15.121 1.00 94.19 102 VAL A N 1
ATOM 757 C CA . VAL A 1 102 ? -13.993 -6.691 14.706 1.00 94.19 102 VAL A CA 1
ATOM 758 C C . VAL A 1 102 ? -13.624 -6.716 13.227 1.00 94.19 102 VAL A C 1
ATOM 760 O O . VAL A 1 102 ? -14.182 -5.963 12.427 1.00 94.19 102 VAL A O 1
ATOM 763 N N . CYS A 1 103 ? -12.670 -7.571 12.866 1.00 92.81 103 CYS A N 1
ATOM 764 C CA . CYS A 1 103 ? -12.286 -7.833 11.484 1.00 92.81 103 CYS A CA 1
ATOM 765 C C . CYS A 1 103 ? -12.694 -9.255 11.096 1.00 92.81 103 CYS A C 1
ATOM 767 O O . CYS A 1 103 ? -12.655 -10.163 11.924 1.00 92.81 103 CYS A O 1
ATOM 769 N N . TYR A 1 104 ? -13.046 -9.446 9.827 1.00 94.50 104 TYR A N 1
ATOM 770 C CA . TYR A 1 104 ? -13.390 -10.745 9.265 1.00 94.50 104 TYR A CA 1
ATOM 771 C C . TYR A 1 104 ? -12.432 -11.091 8.133 1.00 94.50 104 TYR A C 1
ATOM 773 O O . TYR A 1 104 ? -12.036 -10.229 7.349 1.00 94.50 104 TYR A O 1
ATOM 781 N N . THR A 1 105 ? -12.086 -12.369 8.035 1.00 95.12 105 THR A N 1
ATOM 782 C CA . THR A 1 105 ? -11.242 -12.901 6.969 1.00 95.12 105 THR A CA 1
ATOM 783 C C . THR A 1 105 ? -11.650 -14.332 6.627 1.00 95.12 105 THR A C 1
ATOM 785 O O . THR A 1 105 ? -12.374 -14.981 7.383 1.00 95.12 105 THR A O 1
ATOM 788 N N . SER A 1 106 ? -11.197 -14.824 5.476 1.00 96.25 106 SER A N 1
ATOM 789 C CA . SER A 1 106 ? -11.351 -16.230 5.098 1.00 96.25 106 SER A CA 1
ATOM 790 C C . SER A 1 106 ? -10.449 -17.127 5.947 1.00 96.25 106 SER A C 1
ATOM 792 O O . SER A 1 106 ? -9.338 -16.739 6.302 1.00 96.25 106 SER A O 1
ATOM 794 N N . VAL A 1 107 ? -10.879 -18.369 6.186 1.00 95.69 107 VAL A N 1
ATOM 795 C CA . VAL A 1 107 ? -10.060 -19.408 6.841 1.00 95.69 107 VAL A CA 1
ATOM 796 C C . VAL A 1 107 ? -8.813 -19.758 6.011 1.00 95.69 107 VAL A C 1
ATOM 798 O O . VAL A 1 107 ? -7.813 -20.202 6.557 1.00 95.69 107 VAL A O 1
ATOM 801 N N . GLN A 1 108 ? -8.853 -19.531 4.694 1.00 96.38 108 GLN A N 1
ATOM 802 C CA . GLN A 1 108 ? -7.725 -19.754 3.776 1.00 96.38 108 GLN A CA 1
ATOM 803 C C . GLN A 1 108 ? -6.861 -18.503 3.569 1.00 96.38 108 GLN A C 1
ATOM 805 O O . GLN A 1 108 ? -6.012 -18.469 2.677 1.00 96.38 108 GLN A O 1
ATOM 810 N N . ALA A 1 109 ? -7.114 -17.432 4.319 1.00 95.44 109 ALA A N 1
ATOM 811 C CA . ALA A 1 109 ? -6.377 -16.202 4.127 1.00 95.44 109 ALA A CA 1
ATOM 812 C C . ALA A 1 109 ? -4.915 -16.333 4.566 1.00 95.44 109 ALA A C 1
ATOM 814 O O . ALA A 1 109 ? -4.570 -17.087 5.474 1.00 95.44 109 ALA A O 1
ATOM 815 N N . HIS A 1 110 ? -4.046 -15.550 3.930 1.00 95.19 110 HIS A N 1
ATOM 816 C CA . HIS A 1 110 ? -2.636 -15.510 4.287 1.00 95.19 110 HIS A CA 1
ATOM 817 C C . HIS A 1 110 ? -2.451 -15.016 5.735 1.00 95.19 110 HIS A C 1
ATOM 819 O O . HIS A 1 110 ? -3.101 -14.059 6.161 1.00 95.19 110 HIS A O 1
ATOM 825 N N . HIS A 1 111 ? -1.513 -15.620 6.472 1.00 93.44 111 HIS A N 1
ATOM 826 C CA . HIS A 1 111 ? -1.223 -15.297 7.879 1.00 93.44 111 HIS A CA 1
ATOM 827 C C . HIS A 1 111 ? -0.877 -13.814 8.127 1.00 93.44 111 HIS A C 1
ATOM 829 O O . HIS A 1 111 ? -0.956 -13.326 9.254 1.00 93.44 111 HIS A O 1
ATOM 835 N N . SER A 1 112 ? -0.519 -13.058 7.078 1.00 93.81 112 SER A N 1
ATOM 836 C CA . SER A 1 112 ? -0.324 -11.608 7.176 1.00 93.81 112 SER A CA 1
ATOM 837 C C . SER A 1 112 ? -1.568 -10.866 7.660 1.00 93.81 112 SER A C 1
ATOM 839 O O . SER A 1 112 ? -1.418 -9.812 8.270 1.00 93.81 112 SER A O 1
ATOM 841 N N . ILE A 1 113 ? -2.773 -11.392 7.414 1.00 94.38 113 ILE A N 1
ATOM 842 C CA . ILE A 1 113 ? -4.023 -10.777 7.880 1.00 94.38 113 ILE A CA 1
ATOM 843 C C . ILE A 1 113 ? -4.172 -10.924 9.393 1.00 94.38 113 ILE A C 1
ATOM 845 O O . ILE A 1 113 ? -4.486 -9.948 10.067 1.00 94.38 113 ILE A O 1
ATOM 849 N N . GLU A 1 114 ? -3.876 -12.103 9.940 1.00 93.50 114 GLU A N 1
ATOM 850 C CA . GLU A 1 114 ? -3.869 -12.324 11.389 1.00 93.50 114 GLU A CA 1
ATOM 851 C C . GLU A 1 114 ? -2.822 -11.435 12.069 1.00 93.50 114 GLU A C 1
ATOM 853 O O . GLU A 1 114 ? -3.130 -10.721 13.023 1.00 93.50 114 GLU A O 1
ATOM 858 N N . ARG A 1 115 ? -1.606 -11.379 11.507 1.00 93.44 115 ARG A N 1
ATOM 859 C CA . ARG A 1 115 ? -0.551 -10.481 11.994 1.00 93.44 115 ARG A CA 1
ATOM 860 C C . ARG A 1 115 ? -0.971 -9.011 11.935 1.00 93.44 115 ARG A C 1
ATOM 862 O O . ARG A 1 115 ? -0.671 -8.259 12.857 1.00 93.44 115 ARG A O 1
ATOM 869 N N . ALA A 1 116 ? -1.652 -8.591 10.870 1.00 94.25 116 ALA A N 1
ATOM 870 C CA . ALA A 1 116 ? -2.181 -7.237 10.772 1.00 94.25 116 ALA A CA 1
ATOM 871 C C . ALA A 1 116 ? -3.260 -6.973 11.829 1.00 94.25 116 ALA A C 1
ATOM 873 O O . ALA A 1 116 ? -3.265 -5.886 12.400 1.00 94.25 116 ALA A O 1
ATOM 874 N N . GLY A 1 117 ? -4.111 -7.959 12.126 1.00 92.31 117 GLY A N 1
ATOM 875 C CA . GLY A 1 117 ? -5.098 -7.898 13.200 1.00 92.31 117 GLY A CA 1
ATOM 876 C C . GLY A 1 117 ? -4.452 -7.664 14.560 1.00 92.31 117 GLY A C 1
ATOM 877 O O . GLY A 1 117 ? -4.792 -6.690 15.215 1.00 92.31 117 GLY A O 1
ATOM 878 N N . LEU A 1 118 ? -3.456 -8.473 14.927 1.00 92.38 118 LEU A N 1
ATOM 879 C CA . LEU A 1 118 ? -2.742 -8.361 16.208 1.00 92.38 118 LEU A CA 1
ATOM 880 C C . LEU A 1 118 ? -2.016 -7.020 16.411 1.00 92.38 118 LEU A C 1
ATOM 882 O O . LEU A 1 118 ? -1.764 -6.624 17.543 1.00 92.38 118 LEU A O 1
ATOM 886 N N . LEU A 1 119 ? -1.620 -6.348 15.326 1.00 90.75 119 LEU A N 1
ATOM 887 C CA . LEU A 1 119 ? -0.919 -5.061 15.393 1.00 90.75 119 LEU A CA 1
ATOM 888 C C . LEU A 1 119 ? -1.865 -3.855 15.354 1.00 90.75 119 LEU A C 1
ATOM 890 O O . LEU A 1 119 ? -1.488 -2.771 15.799 1.00 90.75 119 LEU A O 1
ATOM 894 N N . ASN A 1 120 ? -3.053 -4.009 14.767 1.00 85.12 120 ASN A N 1
ATOM 895 C CA . ASN A 1 120 ? -3.974 -2.899 14.526 1.00 85.12 120 ASN A CA 1
ATOM 896 C C . ASN A 1 120 ? -5.199 -2.890 15.441 1.00 85.12 120 ASN A C 1
ATOM 898 O O . ASN A 1 120 ? -5.780 -1.815 15.588 1.00 85.12 120 ASN A O 1
ATOM 902 N N . LEU A 1 121 ? -5.604 -4.034 15.997 1.00 78.94 121 LEU A N 1
ATOM 903 C CA . LEU A 1 121 ? -6.724 -4.213 16.934 1.00 78.94 121 LEU A CA 1
ATOM 904 C C . LEU A 1 121 ? -6.200 -4.462 18.351 1.00 78.94 121 LEU A C 1
ATOM 906 O O . LEU A 1 121 ? -6.912 -4.062 19.294 1.00 78.94 121 LEU A O 1
#

Secondary structure (DSSP, 8-state):
---SHHHHHHHHHHHHH----SSGGG-HHHHHHHHHHHHHHHHHTT--GGGS--TTS------S-HHHHHHHHHHHHHHHHHHHHHHHSTT--HHHHHHT------TTS-THHHHHHHHH-

pLDDT: mean 91.74, std 5.72, range [51.97, 97.0]

Sequence (121 aa):
MANSYPAVCADIIGSAIRGMGFTWASSPVSTELEYVVTNWLAKMLGLPDFYLHSPNGGGGVVNTTCSEQTIITMMAARNKSISKYISANPGTNKFEAFSKLVCYTSVQAHHSIERAGLLNL

Nearest PDB structures (foldseek):
  4e1o-assembly3_E  TM=9.323E-01  e=6.666E-07  Homo sapiens

Radius of gyration: 18.74 Å; Cα contacts (8 Å, |Δi|>4): 85; chains: 1; bounding box: 45×37×42 Å

Organism: Hymenolepis diminuta (NCBI:txid6216)

Solvent-accessible surface area (backbone atoms only — not comparable to full-atom values): 7345 Å² total; per-residue (Å²): 129,67,89,43,72,70,48,43,54,50,49,54,51,52,67,68,68,63,68,60,56,89,43,57,90,60,20,51,67,58,52,53,49,47,52,52,54,41,38,51,50,40,56,75,70,66,53,63,72,68,52,29,68,49,99,90,46,61,42,65,80,90,67,96,46,71,49,58,50,45,34,53,52,49,46,52,52,48,54,55,49,40,55,53,49,39,72,75,38,81,90,60,54,71,68,61,49,51,76,69,65,82,87,89,78,63,94,86,53,64,68,45,55,59,54,28,43,75,75,68,106

Foldseek 3Di:
DPPDPVSVVVVVVCVVVVQDPPDCVSPVPVVVVQLVVQQVVCVVVVHDPQCHDDPVHHHDGDDPDPLVVLLVVLLVVLVVQLVVVCVVPPPDDSVVSNVPDDDDDDPPDDCSNVVSVVVRD